Protein AF-A0A2N2VDH7-F1 (afdb_monomer_lite)

Sequence (65 aa):
EARKEYRGAHVRDDAPDTAEFPNGRNDKEWMKQTLFSPVDNSITYKPVNMQPLTVEPVALKTRSY

Structure (mmCIF, N/CA/C/O backbone):
data_AF-A0A2N2VDH7-F1
#
_entry.id   AF-A0A2N2VDH7-F1
#
loop_
_atom_site.group_PDB
_atom_site.id
_atom_site.type_symbol
_atom_site.label_atom_id
_atom_site.label_alt_id
_atom_site.label_comp_id
_atom_site.label_asym_id
_atom_site.label_entity_id
_atom_site.label_seq_id
_atom_site.pdbx_PDB_ins_code
_atom_site.Cartn_x
_atom_site.Cartn_y
_atom_site.Cartn_z
_atom_site.occupancy
_atom_site.B_iso_or_equiv
_atom_site.auth_seq_id
_atom_site.auth_comp_id
_atom_site.auth_asym_id
_atom_site.auth_atom_id
_atom_site.pdbx_PDB_model_num
ATOM 1 N N . GLU A 1 1 ? 0.727 14.976 2.326 1.00 65.31 1 GLU A N 1
ATOM 2 C CA . GLU A 1 1 ? 0.477 13.824 1.428 1.00 65.31 1 GLU A CA 1
ATOM 3 C C . GLU A 1 1 ? 0.922 12.532 2.094 1.00 65.31 1 GLU A C 1
ATOM 5 O O . GLU A 1 1 ? 1.973 12.549 2.721 1.00 65.31 1 GLU A O 1
ATOM 10 N N . ALA A 1 2 ? 0.149 11.447 1.977 1.00 83.88 2 ALA A N 1
ATOM 11 C CA . ALA A 1 2 ? 0.429 10.199 2.694 1.00 83.88 2 ALA A CA 1
ATOM 12 C C . ALA A 1 2 ? 0.909 9.062 1.782 1.00 83.88 2 ALA A C 1
ATOM 14 O O . ALA A 1 2 ? 2.010 8.586 1.987 1.00 83.88 2 ALA A O 1
ATOM 15 N N . ARG A 1 3 ? 0.145 8.658 0.754 1.00 90.69 3 ARG A N 1
ATOM 16 C CA . ARG A 1 3 ? 0.496 7.542 -0.149 1.00 90.69 3 ARG A CA 1
ATOM 17 C C . ARG A 1 3 ? 1.079 8.050 -1.470 1.00 90.69 3 ARG A C 1
ATOM 19 O O . ARG A 1 3 ? 0.402 8.797 -2.178 1.00 90.69 3 ARG A O 1
ATOM 26 N N . LYS A 1 4 ? 2.304 7.634 -1.802 1.00 90.38 4 LYS A N 1
ATOM 27 C CA . LYS A 1 4 ? 3.058 8.045 -3.005 1.00 90.38 4 LYS A CA 1
ATOM 28 C C . LYS A 1 4 ? 3.327 6.859 -3.944 1.00 90.38 4 LYS A C 1
ATOM 30 O O . LYS A 1 4 ? 4.467 6.559 -4.266 1.00 90.38 4 LYS A O 1
ATOM 35 N N . GLU A 1 5 ? 2.270 6.145 -4.321 1.00 90.75 5 GLU A N 1
A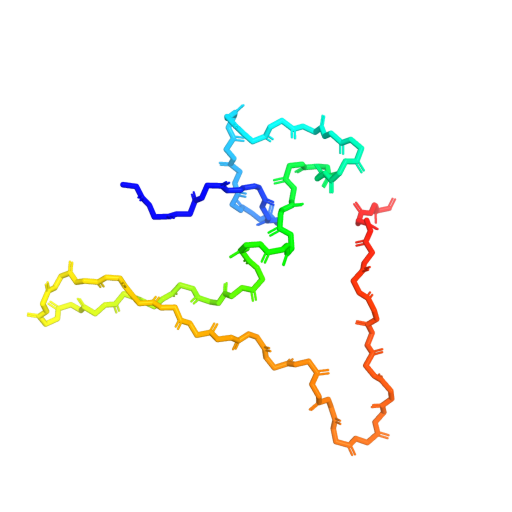TOM 36 C CA . GLU A 1 5 ? 2.314 5.079 -5.334 1.00 90.75 5 GLU A CA 1
ATOM 37 C C . GLU A 1 5 ? 1.031 5.091 -6.173 1.00 90.75 5 GLU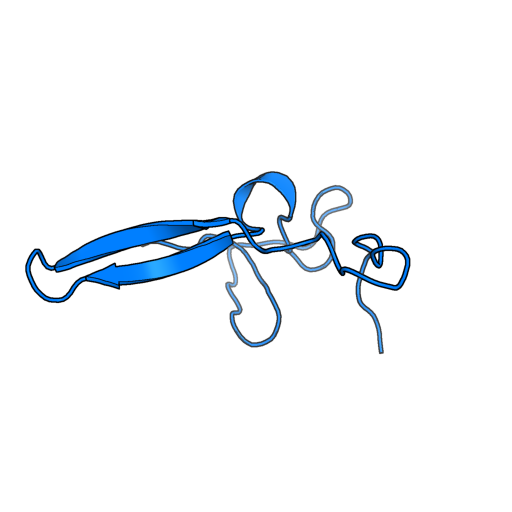 A C 1
ATOM 39 O O . GLU A 1 5 ? 0.060 5.759 -5.802 1.00 90.75 5 GLU A O 1
ATOM 44 N N . TYR A 1 6 ? 1.007 4.277 -7.226 1.00 90.19 6 TYR A N 1
ATOM 45 C CA . TYR A 1 6 ? -0.203 3.831 -7.908 1.00 90.19 6 TYR A CA 1
ATOM 46 C C . TYR A 1 6 ? -0.597 2.423 -7.431 1.00 90.19 6 TYR A C 1
ATOM 48 O O . TYR A 1 6 ? 0.218 1.499 -7.429 1.00 90.19 6 TYR A O 1
ATOM 56 N N . ARG A 1 7 ? -1.861 2.209 -7.043 1.00 92.69 7 ARG A N 1
ATOM 57 C CA . ARG A 1 7 ? -2.386 0.869 -6.726 1.00 92.69 7 ARG A CA 1
ATOM 58 C C . ARG A 1 7 ? -3.897 0.780 -6.917 1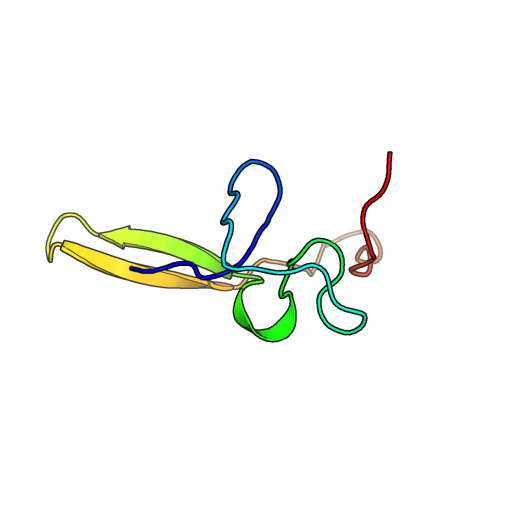.00 92.69 7 ARG A C 1
ATOM 60 O O . ARG A 1 7 ? -4.675 1.293 -6.113 1.00 92.69 7 ARG A O 1
ATOM 67 N N . GLY A 1 8 ? -4.320 0.009 -7.918 1.00 89.62 8 GLY A N 1
ATOM 68 C CA . GLY A 1 8 ? -5.740 -0.250 -8.163 1.00 89.62 8 GLY A CA 1
ATOM 69 C C . GLY A 1 8 ? -6.468 1.032 -8.561 1.00 89.62 8 GLY A C 1
ATOM 70 O O . GLY A 1 8 ? -6.183 1.576 -9.617 1.00 89.62 8 GLY A O 1
ATOM 71 N N . ALA A 1 9 ? -7.397 1.499 -7.724 1.00 91.38 9 ALA A N 1
ATOM 72 C CA . ALA A 1 9 ? -8.144 2.740 -7.953 1.00 91.38 9 ALA A CA 1
ATOM 73 C C . ALA A 1 9 ? -7.402 4.009 -7.488 1.00 91.38 9 ALA A C 1
ATOM 75 O O . ALA A 1 9 ? -7.804 5.114 -7.837 1.00 91.38 9 ALA A O 1
ATOM 76 N N . HIS A 1 10 ? -6.342 3.870 -6.684 1.00 90.94 10 HIS A N 1
ATOM 77 C CA . HIS A 1 10 ? -5.523 5.003 -6.253 1.00 90.94 10 HIS A CA 1
ATOM 78 C C . HIS A 1 10 ? -4.449 5.272 -7.306 1.00 90.94 10 HIS A C 1
ATOM 80 O O . HIS A 1 10 ? -3.496 4.499 -7.416 1.00 90.94 10 HIS A O 1
ATOM 86 N N . VAL A 1 11 ? -4.627 6.343 -8.078 1.00 88.75 11 VAL A N 1
ATOM 87 C CA . VAL A 1 11 ? -3.764 6.728 -9.202 1.00 88.75 11 VAL A CA 1
ATOM 88 C C . VAL A 1 11 ? -3.057 8.035 -8.879 1.00 88.75 11 VAL A C 1
ATOM 90 O O . VAL A 1 11 ? -3.683 8.958 -8.359 1.00 88.75 11 VAL A O 1
ATOM 93 N N . ARG A 1 12 ? -1.761 8.117 -9.182 1.00 88.75 12 ARG A N 1
ATOM 94 C CA . ARG A 1 12 ? -0.999 9.363 -9.111 1.00 88.75 12 ARG A CA 1
ATOM 95 C C . ARG A 1 12 ? -0.151 9.531 -10.365 1.00 88.75 12 ARG A C 1
ATOM 97 O O . ARG A 1 12 ? 0.501 8.578 -10.781 1.00 88.75 12 ARG A O 1
ATOM 104 N N . ASP A 1 13 ? -0.114 10.745 -10.899 1.00 88.50 13 ASP A N 1
ATOM 105 C CA . ASP A 1 13 ? 0.669 11.074 -12.098 1.00 88.50 13 ASP A CA 1
ATOM 106 C C . ASP A 1 13 ? 2.183 11.118 -11.824 1.00 88.50 13 ASP A C 1
ATOM 108 O O . ASP A 1 13 ? 2.990 10.953 -12.734 1.00 88.50 13 ASP A O 1
ATOM 112 N N . ASP A 1 14 ? 2.584 11.302 -10.562 1.00 87.19 14 ASP A N 1
ATOM 113 C CA . ASP A 1 14 ? 3.983 11.328 -10.116 1.00 87.19 14 ASP A CA 1
ATOM 114 C C . ASP A 1 14 ? 4.534 9.946 -9.710 1.00 87.19 14 ASP A C 1
ATOM 116 O O . ASP A 1 14 ? 5.649 9.857 -9.195 1.00 87.19 14 ASP A O 1
ATOM 120 N N . ALA A 1 15 ? 3.781 8.866 -9.954 1.00 87.25 15 ALA A N 1
ATOM 121 C CA . ALA A 1 15 ? 4.215 7.482 -9.765 1.00 87.25 15 ALA A CA 1
ATOM 122 C C . ALA A 1 15 ? 4.426 6.798 -11.135 1.00 87.25 15 ALA A C 1
ATOM 124 O O . ALA A 1 15 ? 3.536 6.083 -11.603 1.00 87.25 15 ALA A O 1
ATOM 125 N N . PRO A 1 16 ? 5.573 7.028 -11.808 1.00 86.88 16 PRO A N 1
ATOM 126 C CA . PRO A 1 16 ? 5.807 6.530 -13.159 1.00 86.88 16 PRO A CA 1
ATOM 127 C C . PRO A 1 16 ? 5.938 5.006 -13.204 1.00 86.88 16 PRO A C 1
ATOM 129 O O . PRO A 1 16 ? 6.415 4.367 -12.263 1.00 86.88 16 PRO A O 1
ATOM 132 N N . ASP A 1 17 ? 5.571 4.435 -14.347 1.00 87.50 17 ASP A N 1
ATOM 133 C CA . ASP A 1 17 ? 5.824 3.032 -14.652 1.00 87.50 17 ASP A CA 1
ATOM 134 C C . ASP A 1 17 ? 7.323 2.803 -14.891 1.00 87.50 17 ASP A C 1
ATOM 136 O O . ASP A 1 17 ? 7.941 3.438 -15.748 1.00 87.50 17 ASP A O 1
ATOM 140 N N . THR A 1 18 ? 7.927 1.919 -14.100 1.00 87.56 18 THR A N 1
ATOM 141 C CA . THR A 1 18 ? 9.357 1.598 -14.169 1.00 87.56 18 THR A CA 1
ATOM 142 C C . THR A 1 18 ? 9.561 0.094 -14.048 1.00 87.56 18 THR A C 1
ATOM 144 O O . THR A 1 18 ? 8.712 -0.619 -13.520 1.00 87.56 18 THR A O 1
ATOM 147 N N . ALA A 1 19 ? 10.720 -0.409 -14.484 1.00 86.69 19 ALA A N 1
ATOM 148 C CA . ALA A 1 19 ? 11.040 -1.834 -14.357 1.00 86.69 19 ALA A CA 1
ATOM 149 C C . ALA A 1 19 ? 11.028 -2.324 -12.892 1.00 86.69 19 ALA A C 1
ATOM 151 O O . ALA A 1 19 ? 10.708 -3.482 -12.636 1.00 86.69 19 ALA A O 1
ATOM 152 N N . GLU A 1 20 ? 11.360 -1.447 -11.937 1.00 83.75 20 GLU A N 1
ATOM 153 C CA . GLU A 1 20 ? 11.323 -1.753 -10.502 1.00 83.75 20 GLU A CA 1
ATOM 154 C C . GLU A 1 20 ? 9.911 -1.629 -9.903 1.00 83.75 20 GLU A C 1
ATOM 156 O O . GLU A 1 20 ? 9.533 -2.429 -9.045 1.00 83.75 20 GLU A O 1
ATOM 161 N N . PHE A 1 21 ? 9.118 -0.663 -10.377 1.00 88.94 21 PHE A N 1
ATOM 162 C CA . PHE A 1 21 ? 7.747 -0.401 -9.934 1.00 88.94 21 PHE A CA 1
ATOM 163 C C . PHE A 1 21 ? 6.790 -0.436 -11.129 1.00 88.94 21 PHE A C 1
ATOM 165 O O . PHE A 1 21 ? 6.367 0.619 -11.614 1.00 88.94 21 PHE A O 1
ATOM 172 N N . PRO A 1 22 ? 6.445 -1.636 -11.629 1.00 87.69 22 PRO A N 1
ATOM 173 C CA . PRO A 1 22 ? 5.580 -1.753 -12.787 1.00 87.69 22 PRO A CA 1
ATOM 174 C C . PRO A 1 22 ? 4.186 -1.191 -12.479 1.00 87.69 22 PRO A C 1
ATOM 176 O O . PRO A 1 22 ? 3.603 -1.464 -11.423 1.00 87.69 22 PRO A O 1
ATOM 179 N N . ASN A 1 23 ? 3.642 -0.414 -13.412 1.00 86.56 23 ASN A N 1
ATOM 180 C CA . ASN A 1 23 ? 2.460 0.434 -13.253 1.00 86.56 23 ASN A CA 1
ATOM 181 C C . ASN A 1 23 ? 2.567 1.448 -12.097 1.00 86.56 23 ASN A C 1
ATOM 183 O O . ASN A 1 23 ? 1.549 1.789 -11.507 1.00 86.56 23 ASN A O 1
ATOM 187 N N . GLY A 1 24 ? 3.766 1.863 -11.680 1.00 87.56 24 GLY A N 1
ATOM 188 C CA . GLY A 1 24 ? 3.943 2.773 -10.540 1.00 87.56 24 GLY A CA 1
ATOM 189 C C . GLY A 1 24 ? 3.581 2.161 -9.178 1.00 87.56 24 GLY A C 1
ATOM 190 O O . GLY A 1 24 ? 3.429 2.885 -8.189 1.00 87.56 24 GLY A O 1
ATOM 191 N N . ARG A 1 25 ? 3.418 0.828 -9.105 1.00 92.38 25 ARG A N 1
ATOM 192 C CA . ARG A 1 25 ? 3.101 0.096 -7.871 1.00 92.38 25 ARG A CA 1
ATOM 193 C C . ARG A 1 25 ? 4.371 -0.211 -7.089 1.00 92.38 25 ARG A C 1
ATOM 195 O O . ARG A 1 25 ? 5.226 -0.957 -7.562 1.00 92.38 25 ARG A O 1
ATOM 202 N N . ASN A 1 26 ? 4.461 0.286 -5.858 1.00 92.06 26 ASN A N 1
ATOM 203 C CA . ASN A 1 26 ? 5.640 0.111 -5.015 1.00 92.06 26 ASN A CA 1
ATOM 204 C C . ASN A 1 26 ? 5.322 -0.806 -3.827 1.00 92.06 26 ASN A C 1
ATOM 206 O O . ASN A 1 26 ? 4.937 -0.375 -2.739 1.00 92.06 26 ASN A O 1
ATOM 210 N N . ASP A 1 27 ? 5.503 -2.110 -4.044 1.00 89.88 27 ASP A N 1
ATOM 211 C CA . ASP A 1 27 ? 5.272 -3.131 -3.017 1.00 89.88 27 ASP A CA 1
ATOM 212 C C . ASP A 1 27 ? 6.316 -3.103 -1.886 1.00 89.88 27 ASP A C 1
ATOM 214 O O . ASP A 1 27 ? 6.020 -3.566 -0.786 1.00 89.88 27 ASP A O 1
ATOM 218 N N . LYS A 1 28 ? 7.509 -2.529 -2.110 1.00 88.38 28 LYS A N 1
ATOM 219 C CA . LYS A 1 28 ? 8.556 -2.427 -1.077 1.00 88.38 28 LYS A CA 1
ATOM 220 C C . LYS A 1 28 ? 8.151 -1.466 0.040 1.00 88.38 28 LYS A C 1
ATOM 222 O O . LYS A 1 28 ? 8.369 -1.757 1.212 1.00 88.38 28 LYS A O 1
ATOM 227 N N . GLU A 1 29 ? 7.542 -0.335 -0.312 1.00 90.38 29 GLU A N 1
ATOM 228 C CA . GLU A 1 29 ? 7.210 0.715 0.658 1.00 90.38 29 GLU A CA 1
ATOM 229 C C . GLU A 1 29 ? 5.724 0.782 1.018 1.00 90.38 29 GLU A C 1
ATOM 231 O O . GLU A 1 29 ? 5.380 1.159 2.145 1.00 90.38 29 GLU A O 1
ATOM 236 N N . TRP A 1 30 ? 4.833 0.441 0.082 1.00 93.12 30 TRP A N 1
ATOM 237 C CA . TRP A 1 30 ? 3.399 0.732 0.179 1.00 93.12 30 TRP A CA 1
ATOM 238 C C . TRP A 1 30 ? 2.499 -0.508 0.194 1.00 93.12 30 TRP A C 1
ATOM 240 O O . TRP A 1 30 ? 1.272 -0.384 0.138 1.00 93.12 30 TRP A O 1
ATOM 250 N N . MET A 1 31 ? 3.074 -1.699 0.392 1.00 92.50 31 MET A N 1
ATOM 251 C CA . MET A 1 31 ? 2.327 -2.921 0.724 1.00 92.50 31 MET A CA 1
ATOM 252 C C . MET A 1 31 ? 1.828 -2.898 2.184 1.00 92.50 31 MET A C 1
ATOM 254 O O . MET A 1 31 ? 2.180 -3.724 3.026 1.00 92.50 31 MET A O 1
ATOM 258 N N . LYS A 1 32 ? 1.011 -1.892 2.503 1.00 94.06 32 LYS A N 1
ATOM 259 C CA . LYS A 1 32 ? 0.442 -1.614 3.825 1.00 94.06 32 LYS A CA 1
ATOM 260 C C . LYS A 1 32 ? -0.908 -0.913 3.686 1.00 94.06 32 LYS A C 1
ATOM 262 O O . LYS A 1 32 ? -1.196 -0.266 2.678 1.00 94.06 32 LYS A O 1
ATOM 267 N N . GLN A 1 33 ? -1.747 -1.045 4.703 1.00 94.12 33 GLN A N 1
ATOM 268 C CA . GLN A 1 33 ? -3.008 -0.323 4.817 1.00 94.12 33 GLN A CA 1
ATOM 269 C C . GLN A 1 33 ? -2.754 1.041 5.452 1.00 94.12 33 GLN A C 1
ATOM 271 O O . GLN A 1 33 ? -2.040 1.134 6.448 1.00 94.12 33 GLN A O 1
ATOM 276 N N . THR A 1 34 ? -3.348 2.086 4.885 1.00 94.94 34 THR A N 1
ATOM 277 C CA . THR A 1 34 ? -3.397 3.417 5.496 1.00 94.94 34 THR A CA 1
ATOM 278 C C . THR A 1 34 ? -4.575 3.468 6.459 1.00 94.94 34 THR A C 1
ATOM 280 O O . THR A 1 34 ? -5.698 3.151 6.072 1.00 94.94 34 THR A O 1
ATOM 283 N N . LEU A 1 35 ? -4.321 3.867 7.699 1.00 94.44 35 LEU A N 1
ATOM 284 C CA . LEU A 1 35 ? -5.330 4.053 8.733 1.00 94.44 35 LEU A CA 1
ATOM 285 C C . LEU A 1 35 ? -5.328 5.523 9.140 1.00 94.44 35 LEU A C 1
ATOM 287 O O . LEU A 1 35 ? -4.291 6.056 9.526 1.00 94.44 35 LEU A O 1
ATOM 291 N N . PHE A 1 36 ? -6.478 6.178 9.045 1.00 94.56 36 PHE A N 1
ATOM 292 C CA . PHE A 1 36 ? -6.653 7.543 9.527 1.00 94.56 36 PHE A CA 1
ATOM 293 C C . PHE A 1 36 ? -7.291 7.519 10.916 1.00 94.56 36 PHE A C 1
ATOM 295 O O . PHE A 1 36 ? -8.284 6.819 11.124 1.00 94.56 36 PHE A O 1
ATOM 302 N N . SER A 1 37 ? -6.726 8.282 11.847 1.00 93.62 37 SER A N 1
ATOM 303 C CA . SER A 1 37 ? -7.269 8.482 13.185 1.00 93.62 37 SER A CA 1
ATOM 304 C C . SER A 1 37 ? -7.874 9.889 13.287 1.00 93.62 37 SER A C 1
ATOM 306 O O . SER A 1 37 ? -7.155 10.881 13.154 1.00 93.62 37 SER A O 1
ATOM 308 N N . PRO A 1 38 ? -9.193 10.013 13.525 1.00 93.69 38 PRO A N 1
ATOM 309 C CA . PRO A 1 38 ? -9.852 11.315 13.615 1.00 93.69 38 PRO A CA 1
ATOM 310 C C . PRO A 1 38 ? -9.587 12.041 14.943 1.00 93.69 38 PRO 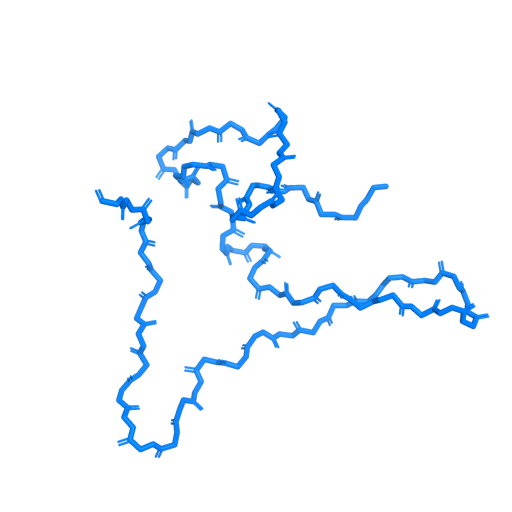A C 1
ATOM 312 O O . PRO A 1 38 ? -9.838 13.237 15.031 1.00 93.69 38 PRO A O 1
ATOM 315 N N . VAL A 1 39 ? -9.102 11.339 15.973 1.00 94.88 39 VAL A N 1
ATOM 316 C CA . VAL A 1 39 ? -8.900 11.894 17.327 1.00 94.88 39 VAL A CA 1
ATOM 317 C C . VAL A 1 39 ? -7.740 12.890 17.358 1.00 94.88 39 VAL A C 1
ATOM 319 O O . VAL A 1 39 ? -7.812 13.927 18.006 1.00 94.88 39 VAL A O 1
ATOM 322 N N . ASP A 1 40 ? -6.677 12.570 16.636 1.00 94.12 40 ASP A N 1
ATOM 323 C CA . ASP A 1 40 ? -5.418 13.310 16.554 1.00 94.12 40 ASP A CA 1
ATOM 324 C C . ASP A 1 40 ? -5.126 13.789 15.122 1.00 94.12 40 ASP A C 1
ATOM 326 O O . ASP A 1 40 ? -4.061 14.346 14.859 1.00 94.12 40 ASP A O 1
ATOM 330 N N . ASN A 1 41 ? -6.076 13.584 14.199 1.00 92.94 41 ASN A N 1
ATOM 331 C CA . ASN A 1 41 ? -5.953 13.906 12.778 1.00 92.94 41 ASN A CA 1
ATOM 332 C C . ASN A 1 41 ? -4.674 13.312 12.155 1.00 92.94 41 ASN A C 1
ATOM 334 O O . ASN A 1 41 ? -3.997 13.955 11.347 1.00 92.94 41 ASN A O 1
ATOM 338 N N . SER A 1 42 ? -4.318 12.090 12.564 1.00 93.69 42 SER A N 1
ATOM 339 C CA . SER A 1 42 ? -3.066 11.438 12.185 1.00 93.69 42 SER A CA 1
ATOM 340 C C . SER A 1 42 ? -3.281 10.267 11.228 1.00 93.69 42 SER A C 1
ATOM 342 O O . SER A 1 42 ? -4.374 9.712 11.085 1.00 93.69 42 SER A O 1
ATOM 344 N N . ILE A 1 43 ? -2.209 9.892 10.532 1.00 94.31 43 ILE A N 1
ATOM 345 C CA . ILE A 1 43 ? -2.185 8.734 9.643 1.00 94.31 43 ILE A CA 1
ATOM 346 C C . ILE A 1 43 ? -1.181 7.729 10.188 1.00 94.31 43 ILE A C 1
ATOM 348 O O . ILE A 1 43 ? -0.018 8.052 10.422 1.00 94.31 43 ILE A O 1
ATOM 352 N N . THR A 1 44 ? -1.628 6.489 10.322 1.00 93.19 44 THR A N 1
ATOM 353 C CA . THR A 1 44 ? -0.810 5.339 10.693 1.00 93.19 44 THR A CA 1
ATOM 354 C C . THR A 1 44 ? -0.887 4.269 9.607 1.00 93.19 44 THR A C 1
ATOM 356 O O . THR A 1 44 ? -1.688 4.352 8.669 1.00 93.19 44 THR A O 1
ATOM 359 N N . TYR A 1 45 ? -0.018 3.264 9.698 1.00 94.62 45 TYR A N 1
ATOM 360 C CA . TYR A 1 45 ? 0.044 2.188 8.716 1.00 94.62 45 TYR A CA 1
ATOM 361 C C . TYR A 1 45 ? 0.001 0.825 9.390 1.00 94.62 45 TYR A C 1
ATOM 363 O O . TYR A 1 45 ? 0.646 0.612 10.415 1.00 94.62 45 TYR A O 1
ATOM 371 N N . LYS A 1 46 ? -0.724 -0.110 8.777 1.00 94.38 46 LYS A N 1
ATOM 372 C CA . LYS A 1 46 ? -0.824 -1.501 9.228 1.00 94.38 46 LYS A CA 1
ATOM 373 C C . LYS A 1 46 ? -0.320 -2.451 8.136 1.00 94.38 46 LYS A C 1
ATOM 375 O O . LYS A 1 46 ? -0.695 -2.266 6.976 1.00 94.38 46 LYS A O 1
ATOM 380 N N . PRO A 1 47 ? 0.506 -3.460 8.461 1.00 94.44 47 PRO A N 1
ATOM 381 C CA . PRO A 1 47 ? 0.968 -4.430 7.472 1.00 94.44 47 PRO A CA 1
ATOM 382 C C . PRO A 1 47 ? -0.198 -5.250 6.903 1.00 94.44 47 PRO A C 1
ATOM 384 O O . PRO A 1 47 ? -1.179 -5.531 7.597 1.00 94.44 47 PRO A O 1
ATOM 387 N N . VAL A 1 48 ? -0.087 -5.643 5.633 1.00 93.94 48 VAL A N 1
ATOM 388 C CA . VAL A 1 48 ? -1.042 -6.565 5.000 1.00 93.94 48 VAL A CA 1
ATOM 389 C C . VAL A 1 48 ? -0.773 -7.988 5.491 1.00 93.94 48 VAL A C 1
ATOM 391 O O . VAL A 1 48 ? 0.379 -8.416 5.545 1.00 93.94 48 VAL A O 1
ATOM 394 N N . ASN A 1 49 ? -1.827 -8.737 5.831 1.00 92.88 49 ASN A N 1
ATOM 395 C CA . ASN A 1 49 ? -1.686 -10.154 6.154 1.00 92.88 49 ASN A CA 1
ATOM 396 C C . ASN A 1 49 ? -1.482 -10.968 4.867 1.00 92.88 49 ASN A C 1
ATOM 398 O O . ASN A 1 49 ? -2.381 -11.034 4.031 1.00 92.88 49 ASN A O 1
ATOM 402 N N . MET A 1 50 ? -0.310 -11.589 4.741 1.00 92.06 50 MET A N 1
ATOM 403 C CA . MET A 1 50 ? 0.071 -12.452 3.620 1.00 92.06 50 MET A CA 1
ATOM 404 C C . MET A 1 50 ? 0.129 -13.936 4.014 1.00 92.06 50 MET A C 1
ATOM 406 O O . MET A 1 50 ? 0.618 -14.738 3.231 1.00 92.06 50 MET A O 1
ATOM 410 N N . GLN A 1 51 ? -0.328 -14.308 5.215 1.00 92.44 51 GLN A N 1
ATOM 411 C CA . GLN A 1 51 ? -0.266 -15.674 5.745 1.00 92.44 51 GLN A CA 1
ATOM 412 C C . GLN A 1 51 ? -1.683 -16.267 5.856 1.00 92.44 51 GLN A C 1
ATOM 414 O O . GLN A 1 51 ? -2.346 -16.113 6.887 1.00 92.44 51 GLN A O 1
ATOM 419 N N . PRO A 1 52 ? -2.196 -16.894 4.782 1.00 91.94 52 PRO A N 1
ATOM 420 C CA . PRO A 1 52 ? -3.392 -17.735 4.854 1.00 91.94 52 PRO A CA 1
ATOM 421 C C . PRO A 1 52 ? -3.162 -18.973 5.738 1.00 91.94 52 PRO A C 1
ATOM 423 O O . PRO A 1 52 ? -2.039 -19.439 5.896 1.00 91.94 52 PRO A O 1
ATOM 426 N N . LEU A 1 53 ? -4.239 -19.522 6.312 1.00 94.62 53 LEU A N 1
ATOM 427 C CA . LEU A 1 53 ? -4.151 -20.632 7.275 1.00 94.62 53 LEU A CA 1
ATOM 428 C C . LEU A 1 53 ? -4.079 -22.026 6.630 1.00 94.62 53 LEU A C 1
ATOM 430 O O . LEU A 1 53 ? -3.582 -22.955 7.256 1.00 94.62 53 LEU A O 1
ATOM 434 N N . THR A 1 54 ? -4.623 -22.197 5.422 1.00 94.50 54 THR A N 1
ATOM 435 C CA . THR A 1 54 ? -4.880 -23.529 4.833 1.00 94.50 54 THR A CA 1
ATOM 436 C C . THR A 1 54 ? -4.297 -23.733 3.440 1.00 94.50 54 THR A C 1
ATOM 438 O O . THR A 1 54 ? -4.312 -24.849 2.933 1.00 94.50 54 THR A O 1
ATOM 441 N N . VAL A 1 55 ? -3.846 -22.666 2.788 1.00 94.94 55 VAL A N 1
ATOM 442 C CA . VAL A 1 55 ? -3.346 -22.684 1.408 1.00 94.94 55 VAL A CA 1
ATOM 443 C C . VAL A 1 55 ? -2.049 -21.901 1.338 1.00 94.94 55 VAL A C 1
ATOM 445 O O . VAL A 1 55 ? -1.803 -21.066 2.197 1.00 94.94 55 VAL A O 1
ATOM 448 N N . GLU A 1 56 ? -1.236 -22.143 0.316 1.00 92.19 56 GLU A N 1
ATOM 449 C CA . GLU A 1 56 ? -0.030 -21.348 0.087 1.00 92.19 56 GLU A CA 1
ATOM 450 C C . GLU A 1 56 ? -0.380 -19.887 -0.261 1.00 92.19 56 GLU A C 1
ATOM 452 O O . GLU A 1 56 ? -1.391 -19.623 -0.928 1.00 92.19 56 GLU A O 1
ATOM 457 N N . PRO A 1 57 ? 0.440 -18.913 0.169 1.00 91.81 57 PRO A N 1
ATOM 458 C CA . PRO A 1 57 ? 0.233 -17.514 -0.161 1.00 91.81 57 PRO A CA 1
ATOM 459 C C . PRO A 1 57 ? 0.488 -17.236 -1.644 1.00 91.81 57 PRO A C 1
ATOM 461 O O . PRO A 1 57 ? 1.408 -17.767 -2.266 1.00 91.81 57 PRO A O 1
ATOM 464 N N . VAL A 1 58 ? -0.302 -16.327 -2.213 1.00 91.69 58 VAL A N 1
ATOM 465 C CA . VAL A 1 58 ? -0.105 -15.875 -3.593 1.00 91.69 58 VAL A CA 1
ATOM 466 C C . VAL A 1 58 ? 0.995 -14.815 -3.626 1.00 91.69 58 VAL A C 1
ATOM 468 O O . VAL A 1 58 ? 0.862 -13.748 -3.023 1.00 91.69 58 VAL A O 1
ATOM 471 N N . ALA A 1 59 ? 2.072 -15.100 -4.359 1.00 90.38 59 ALA A N 1
ATOM 472 C CA . ALA A 1 59 ? 3.179 -14.169 -4.540 1.00 90.38 59 ALA A CA 1
ATOM 473 C C . ALA A 1 59 ? 2.747 -12.894 -5.285 1.00 90.38 59 ALA A C 1
ATOM 475 O O . ALA A 1 59 ? 1.929 -12.922 -6.213 1.00 90.38 59 ALA A O 1
ATOM 476 N N . LEU A 1 60 ? 3.339 -11.763 -4.897 1.00 89.25 60 LEU A N 1
ATOM 477 C CA . LEU A 1 60 ? 3.115 -10.486 -5.564 1.00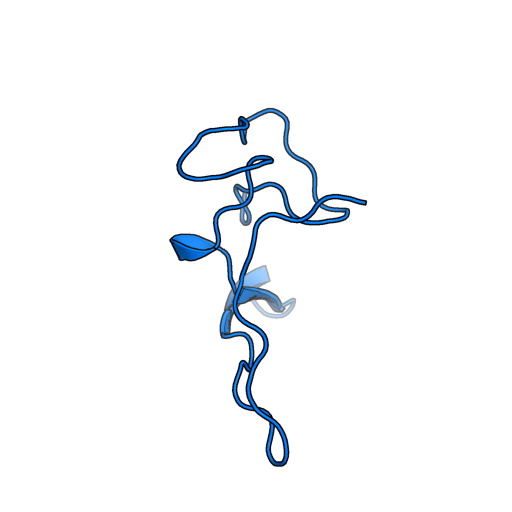 89.25 60 LEU A CA 1
ATOM 478 C C . LEU A 1 60 ? 3.744 -10.512 -6.956 1.00 89.25 60 LEU A C 1
ATOM 480 O O . LEU A 1 60 ? 4.927 -10.796 -7.116 1.00 89.25 60 LEU A O 1
ATOM 484 N N . LYS A 1 61 ? 2.936 -10.185 -7.962 1.00 88.81 61 LYS A N 1
ATOM 485 C CA . LYS A 1 61 ? 3.356 -10.096 -9.362 1.00 88.81 61 LYS A CA 1
ATOM 486 C C . LYS A 1 61 ? 2.790 -8.852 -10.024 1.00 88.81 61 LYS A C 1
ATOM 488 O O . LYS A 1 61 ? 1.810 -8.272 -9.532 1.00 88.81 61 LYS A O 1
ATOM 493 N N . THR A 1 62 ? 3.386 -8.457 -11.142 1.00 88.38 62 THR A N 1
ATOM 494 C CA . THR A 1 62 ? 2.817 -7.435 -12.020 1.00 88.38 62 THR A CA 1
ATOM 495 C C . THR A 1 62 ? 1.400 -7.836 -12.412 1.00 88.38 62 THR A C 1
ATOM 497 O O . THR A 1 62 ? 1.131 -8.995 -12.731 1.00 88.38 62 THR A O 1
ATOM 500 N N . ARG A 1 63 ? 0.471 -6.885 -12.321 1.00 87.56 63 ARG A N 1
ATOM 501 C CA . ARG A 1 63 ? -0.942 -7.108 -12.620 1.00 87.56 63 ARG A CA 1
ATOM 502 C C . ARG A 1 63 ? -1.245 -6.608 -14.030 1.00 87.56 63 ARG A C 1
ATOM 504 O O . ARG A 1 63 ? -1.087 -5.420 -14.287 1.00 87.56 63 ARG A O 1
ATOM 511 N N . SER A 1 64 ? -1.725 -7.504 -14.880 1.00 86.00 64 SER A N 1
ATOM 512 C CA . SER A 1 64 ? -2.336 -7.241 -16.188 1.00 86.00 64 SER A CA 1
ATOM 513 C C . SER A 1 64 ? -3.718 -7.911 -16.235 1.00 86.00 64 SER A C 1
ATOM 515 O O . SER A 1 64 ? -4.010 -8.746 -15.372 1.00 86.00 64 SER A O 1
ATOM 517 N N . TYR A 1 65 ? -4.571 -7.510 -17.179 1.00 82.56 65 TYR A N 1
ATOM 518 C CA . TYR A 1 65 ? -5.904 -8.089 -17.394 1.00 82.56 65 TYR A CA 1
ATOM 519 C C . TYR A 1 65 ? -5.925 -8.978 -18.631 1.00 82.56 65 TYR A C 1
ATOM 521 O O . TYR A 1 65 ? -5.160 -8.663 -19.570 1.00 82.56 65 TYR A O 1
#

Secondary structure (DSSP, 8-state):
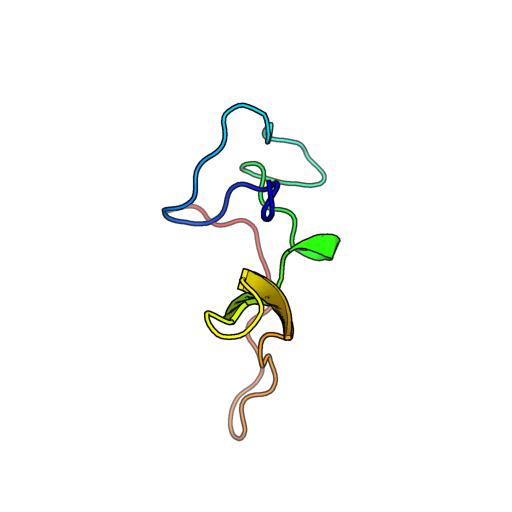----S-BTTB--TTS---SSSGGG--HHHH-EEEEEETTTTEEEEEE-----SSSPPPPP-----

Radius of gyration: 14.09 Å; chains: 1; bounding box: 21×37×35 Å

pLDDT: mean 90.46, std 4.41, range [65.31, 94.94]

Foldseek 3Di:
DPDQFDDDPDDDPNQDADPQDHVSNDCPPPQWDWDADPVVRDIDTGHDDQDDDPDHGDDDDDDDD